Protein AF-A0A850X2C9-F1 (afdb_monomer_lite)

Foldseek 3Di:
DVVQLVVDPDVVSVLVVLLVLLLDAPLVCLVVSLVVLLDPSHDLLSSLVSLLSLLPNDPSSLVVSVVSCVVCVVVNCVSQVPDPSVVSSCCSSCVCVVVVVVVVVVVVVPPD

Radius of gyration: 15.29 Å; chains: 1; bounding box: 37×34×44 Å

Organism: Piaya cayana (NCBI:txid33601)

Sequence (112 aa):
PLKLHKQADMQEEKNRIERVLGAISQPELIQKVLTFALSEEVRPQDTVSVIGGVAGGSKQGRKAAWKFVRDNWEELYNRYQGGFLISRLIKLTVDGFANDKIAAEVKVRNVN

Secondary structure (DSSP, 8-state):
-HHHHHH--SHHHHHHHHHHHHT---HHHHHHHHHHHHSTTS-HHHHHHHHHHHHHH-HHHHHHHHHHHHHTHHHHHHHHTTSHHHHHHHHHHHHHHHHHHHHHHHHHHT--

InterPro domains:
  IPR024571 ERAP1-like C-terminal domain [PF11838] (5-107)
  IPR050344 Peptidase M1 family aminopeptidases [PTHR11533] (3-107)

Structure (mmCIF, N/CA/C/O backbone):
data_AF-A0A850X2C9-F1
#
_entry.id   AF-A0A850X2C9-F1
#
loop_
_atom_site.group_PDB
_atom_site.id
_atom_site.type_symbol
_atom_site.label_atom_id
_atom_site.label_alt_id
_atom_site.label_comp_id
_atom_site.label_asym_id
_atom_site.label_entity_id
_atom_site.label_seq_id
_atom_site.pdbx_PDB_ins_code
_atom_site.Cartn_x
_atom_site.Cartn_y
_atom_site.Cartn_z
_atom_site.occupancy
_atom_site.B_iso_or_equiv
_atom_site.auth_seq_id
_atom_site.auth_comp_id
_atom_site.auth_asym_id
_atom_site.auth_atom_id
_atom_site.pdbx_PDB_model_num
ATOM 1 N N . PRO A 1 1 ? -5.995 -12.474 8.608 1.00 84.00 1 PRO A N 1
ATOM 2 C CA . PRO A 1 1 ? -5.397 -11.154 8.940 1.00 84.00 1 PRO A CA 1
ATOM 3 C C . PRO A 1 1 ? -6.418 -10.004 9.024 1.00 84.00 1 PRO A C 1
ATOM 5 O O . PRO A 1 1 ? -6.439 -9.330 10.038 1.00 84.00 1 PRO A O 1
ATOM 8 N N . LEU A 1 2 ? -7.312 -9.817 8.040 1.00 90.31 2 LEU A N 1
ATOM 9 C CA . LEU A 1 2 ? -8.296 -8.711 8.072 1.00 90.31 2 LEU A CA 1
ATOM 10 C C . LEU A 1 2 ? -9.246 -8.747 9.284 1.00 90.31 2 LEU A C 1
ATOM 12 O O . LEU A 1 2 ? -9.457 -7.727 9.925 1.00 90.31 2 LEU A O 1
ATOM 16 N N . LYS A 1 3 ? -9.786 -9.927 9.631 1.00 92.50 3 LYS A N 1
ATOM 17 C CA . LYS A 1 3 ? -10.628 -10.087 10.833 1.00 92.50 3 LYS A CA 1
ATOM 18 C C . LYS A 1 3 ? -9.864 -9.755 12.121 1.00 92.50 3 LYS A C 1
ATOM 20 O O . LYS A 1 3 ? -10.412 -9.082 12.978 1.00 92.50 3 LYS A O 1
ATOM 25 N N . LEU A 1 4 ? -8.602 -10.187 12.207 1.00 93.19 4 LEU A N 1
ATOM 26 C CA . LEU A 1 4 ? -7.735 -9.927 13.360 1.00 93.19 4 LEU A CA 1
ATOM 27 C C . LEU A 1 4 ? -7.433 -8.433 13.508 1.00 93.19 4 LEU A C 1
ATOM 29 O O . LEU A 1 4 ? -7.452 -7.926 14.615 1.00 93.19 4 LEU A O 1
ATOM 33 N N . HIS A 1 5 ? -7.215 -7.713 12.401 1.00 96.44 5 HIS A N 1
ATOM 34 C CA . HIS A 1 5 ? -6.962 -6.269 12.449 1.00 96.44 5 HIS A CA 1
ATOM 35 C C . HIS A 1 5 ? -8.144 -5.502 13.052 1.00 96.44 5 HIS A C 1
ATOM 37 O O . HIS A 1 5 ? -7.952 -4.683 13.945 1.00 96.44 5 HIS A O 1
ATOM 43 N N . LYS A 1 6 ? -9.369 -5.839 12.629 1.00 91.75 6 LYS A N 1
ATOM 44 C CA . LYS A 1 6 ? -10.604 -5.226 13.144 1.00 91.75 6 LYS A CA 1
ATOM 45 C C . LYS A 1 6 ? -10.869 -5.531 14.622 1.00 91.75 6 LYS A C 1
ATOM 47 O O . LYS A 1 6 ? -11.576 -4.775 15.272 1.00 91.75 6 LYS A O 1
ATOM 52 N N . GLN A 1 7 ? -10.351 -6.651 15.123 1.00 94.38 7 GLN A N 1
ATOM 53 C CA . GLN A 1 7 ? -10.512 -7.093 16.512 1.00 94.38 7 GLN A CA 1
ATOM 54 C C . GLN A 1 7 ? -9.372 -6.630 17.425 1.00 94.38 7 GLN A C 1
ATOM 56 O O . GLN A 1 7 ? -9.496 -6.743 18.638 1.00 94.38 7 GLN A O 1
ATOM 61 N N . ALA A 1 8 ? -8.262 -6.156 16.859 1.00 94.31 8 ALA A N 1
ATOM 62 C CA . ALA A 1 8 ? -7.123 -5.697 17.632 1.00 94.31 8 ALA A CA 1
ATOM 63 C C . ALA A 1 8 ? -7.439 -4.347 18.286 1.00 94.31 8 ALA A C 1
ATOM 65 O O . ALA A 1 8 ? -7.727 -3.366 17.596 1.00 94.31 8 ALA A O 1
ATOM 66 N N . ASP A 1 9 ? -7.317 -4.283 19.609 1.00 91.69 9 ASP A N 1
ATOM 67 C CA . ASP A 1 9 ? -7.510 -3.041 20.364 1.00 91.69 9 ASP A CA 1
ATOM 68 C C . ASP A 1 9 ? -6.254 -2.160 20.320 1.00 91.69 9 ASP A C 1
ATOM 70 O O . ASP A 1 9 ? -6.324 -0.933 20.215 1.00 91.69 9 ASP A O 1
ATOM 74 N N . MET A 1 10 ? -5.073 -2.785 20.358 1.00 96.25 10 MET A N 1
ATOM 75 C CA . MET A 1 10 ? -3.797 -2.078 20.392 1.00 96.25 10 MET A CA 1
ATOM 76 C C . MET A 1 10 ? -3.319 -1.704 18.990 1.00 96.25 10 MET A C 1
ATOM 78 O O . MET A 1 10 ? -3.220 -2.543 18.093 1.00 96.25 10 MET A O 1
ATOM 82 N N . GLN A 1 11 ? -2.899 -0.448 18.817 1.00 94.62 11 GLN A N 1
ATOM 83 C CA . GLN A 1 11 ? -2.362 0.007 17.533 1.00 94.62 11 GLN A CA 1
ATOM 84 C C . GLN A 1 11 ? -1.103 -0.764 17.110 1.00 94.62 11 GLN A C 1
ATOM 86 O O . GLN A 1 11 ? -0.902 -1.005 15.925 1.00 94.62 11 GLN A O 1
ATOM 91 N N . GLU A 1 12 ? -0.254 -1.179 18.051 1.00 95.25 12 GLU A N 1
ATOM 92 C CA . GLU A 1 12 ? 0.940 -1.964 17.718 1.00 95.25 12 GLU A CA 1
ATOM 93 C C . GLU A 1 12 ? 0.580 -3.305 17.059 1.00 95.25 12 GLU A C 1
ATOM 95 O O . GLU A 1 12 ? 1.228 -3.733 16.099 1.00 95.25 12 GLU A O 1
ATOM 100 N N . GLU A 1 13 ? -0.492 -3.943 17.525 1.00 96.25 13 GLU A N 1
ATOM 101 C CA . GLU A 1 13 ? -0.993 -5.180 16.940 1.00 96.25 13 GLU A CA 1
ATOM 102 C C . GLU A 1 13 ? -1.570 -4.937 15.540 1.00 96.25 13 GLU A C 1
ATOM 104 O O . GLU A 1 13 ? -1.231 -5.671 14.607 1.00 96.25 13 GLU A O 1
ATOM 109 N N . LYS A 1 14 ? -2.329 -3.849 15.347 1.00 97.06 14 LYS A N 1
ATOM 110 C CA . LYS A 1 14 ? -2.782 -3.416 14.013 1.00 97.06 14 LYS A CA 1
ATOM 111 C C . LYS A 1 14 ? -1.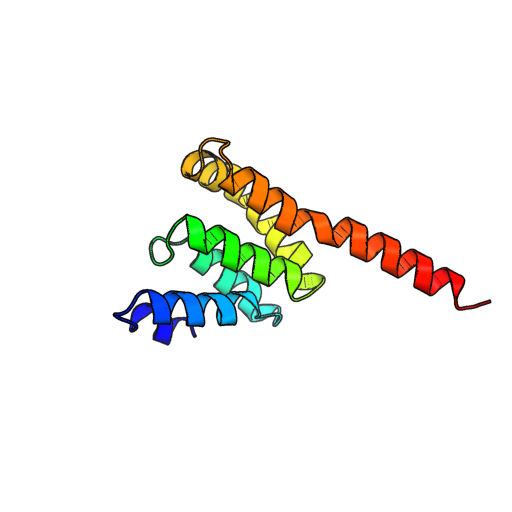609 -3.229 13.052 1.00 97.06 14 LYS A C 1
ATOM 113 O O . LYS A 1 14 ? -1.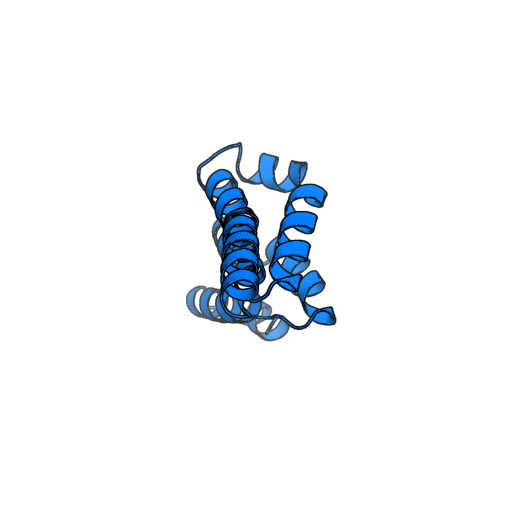614 -3.824 11.976 1.00 97.06 14 LYS A O 1
ATOM 118 N N . ASN A 1 15 ? -0.558 -2.529 13.481 1.00 96.50 15 ASN A N 1
ATOM 119 C CA . ASN A 1 15 ? 0.643 -2.290 12.676 1.00 96.50 15 ASN A CA 1
ATOM 120 C C . ASN A 1 15 ? 1.359 -3.600 12.297 1.00 96.50 15 ASN A C 1
ATOM 122 O O . ASN A 1 15 ? 1.861 -3.753 11.178 1.00 96.50 15 ASN A O 1
ATOM 126 N N . ARG A 1 16 ? 1.426 -4.572 13.219 1.00 96.69 16 ARG A N 1
ATOM 127 C CA . ARG A 1 16 ? 1.981 -5.909 12.939 1.00 96.69 16 ARG A CA 1
ATOM 128 C C . ARG A 1 16 ? 1.152 -6.642 11.886 1.00 96.69 16 ARG A C 1
ATOM 130 O O . ARG A 1 16 ? 1.719 -7.215 10.955 1.00 96.69 16 ARG A O 1
ATOM 137 N N . ILE A 1 17 ? -0.173 -6.595 12.001 1.00 97.31 17 ILE A N 1
ATOM 138 C CA . ILE A 1 17 ? -1.088 -7.244 11.057 1.00 97.31 17 ILE A CA 1
ATOM 139 C C . ILE A 1 17 ? -1.036 -6.568 9.681 1.00 97.31 17 ILE A C 1
ATOM 141 O O . ILE A 1 17 ? -1.008 -7.261 8.667 1.00 97.31 17 ILE A O 1
ATOM 145 N N . GLU A 1 18 ? -0.961 -5.242 9.624 1.00 97.69 18 GLU A N 1
ATOM 146 C CA . GLU A 1 18 ? -0.778 -4.460 8.393 1.00 97.69 18 GLU A CA 1
ATOM 147 C C . GLU A 1 18 ? 0.516 -4.821 7.664 1.00 97.69 18 GLU A C 1
ATOM 149 O O . GLU A 1 18 ? 0.515 -4.983 6.444 1.00 97.69 18 GLU A O 1
ATOM 154 N N . ARG A 1 19 ? 1.610 -5.045 8.401 1.00 95.62 19 ARG A N 1
ATOM 155 C CA . ARG A 1 19 ? 2.864 -5.557 7.828 1.00 95.62 19 ARG A CA 1
ATOM 156 C C .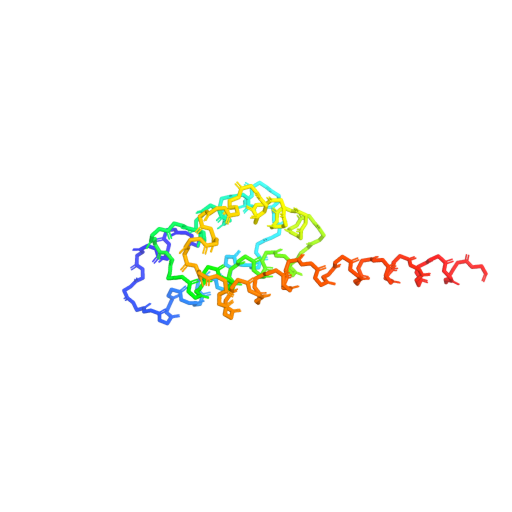 ARG A 1 19 ? 2.680 -6.922 7.167 1.00 95.62 19 ARG A C 1
ATOM 158 O O . ARG A 1 19 ? 3.177 -7.135 6.063 1.00 95.62 19 ARG A O 1
ATOM 165 N N . VAL A 1 20 ? 1.946 -7.829 7.815 1.00 96.19 20 VAL A N 1
ATOM 166 C CA . VAL A 1 20 ? 1.620 -9.151 7.252 1.00 96.19 20 VAL A CA 1
ATOM 167 C C . VAL A 1 20 ? 0.725 -9.016 6.021 1.00 96.19 20 VAL A C 1
ATOM 169 O O . VAL A 1 20 ? 0.963 -9.683 5.020 1.00 96.19 20 VAL A O 1
ATOM 172 N N . LEU A 1 21 ? -0.278 -8.135 6.069 1.00 96.50 21 LEU A N 1
ATOM 173 C CA . LEU A 1 21 ? -1.156 -7.839 4.936 1.00 96.50 21 LEU A CA 1
ATOM 174 C C . LEU A 1 21 ? -0.361 -7.315 3.736 1.00 96.50 21 LEU A C 1
ATOM 176 O O . LEU A 1 21 ? -0.556 -7.800 2.625 1.00 96.50 21 LEU A O 1
ATOM 180 N N . GLY A 1 22 ? 0.578 -6.394 3.963 1.00 95.00 22 GLY A N 1
ATOM 181 C CA . GLY A 1 22 ? 1.467 -5.872 2.928 1.00 95.00 22 GLY A CA 1
ATOM 182 C C . GLY A 1 22 ? 2.347 -6.945 2.276 1.00 95.00 22 GLY A C 1
ATOM 183 O O . GLY A 1 22 ? 2.696 -6.817 1.112 1.00 95.00 22 GLY A O 1
ATOM 184 N N . ALA A 1 23 ? 2.673 -8.033 2.975 1.00 95.31 23 ALA A N 1
ATOM 185 C CA . ALA A 1 23 ? 3.478 -9.122 2.420 1.00 95.31 23 ALA A CA 1
ATOM 186 C C . ALA A 1 23 ? 2.679 -10.120 1.550 1.00 95.31 23 ALA A C 1
ATOM 188 O O . ALA A 1 23 ? 3.267 -11.038 0.976 1.00 95.31 23 ALA A O 1
ATOM 189 N N . ILE A 1 24 ? 1.352 -9.976 1.440 1.00 94.00 24 ILE A N 1
ATOM 190 C CA . ILE A 1 24 ? 0.508 -10.890 0.659 1.00 94.00 24 ILE A CA 1
ATOM 191 C C . ILE A 1 24 ? 0.774 -10.721 -0.843 1.00 94.00 24 ILE A C 1
ATOM 193 O O . ILE A 1 24 ? 0.587 -9.649 -1.415 1.00 94.00 24 ILE A O 1
ATOM 197 N N . SER A 1 25 ? 1.144 -11.821 -1.500 1.00 90.44 25 SER A N 1
ATOM 198 C CA . SER A 1 25 ? 1.433 -11.891 -2.941 1.00 90.44 25 SER A CA 1
ATOM 199 C C . SER A 1 25 ? 0.434 -12.736 -3.743 1.00 90.44 25 SER A C 1
ATOM 201 O O . SER A 1 25 ? 0.550 -12.823 -4.964 1.00 90.44 25 SER A O 1
ATOM 203 N N . GLN A 1 26 ? -0.556 -13.337 -3.076 1.00 93.12 26 GLN A N 1
ATOM 204 C CA . GLN A 1 26 ? -1.615 -14.135 -3.704 1.00 93.12 26 GLN A CA 1
ATOM 205 C C . GLN A 1 26 ? -2.527 -13.234 -4.560 1.00 93.12 26 GLN A C 1
ATOM 207 O O . GLN A 1 26 ? -3.179 -12.347 -3.994 1.00 93.12 26 GLN A O 1
ATOM 212 N N . PRO A 1 27 ? -2.587 -13.416 -5.897 1.00 88.12 27 PRO A N 1
ATOM 213 C CA . PRO A 1 27 ? -3.304 -12.520 -6.810 1.00 88.12 27 PRO A CA 1
ATOM 214 C C . PRO A 1 27 ? -4.756 -12.226 -6.416 1.00 88.12 27 PRO A C 1
ATOM 216 O O . PRO A 1 27 ? -5.205 -11.083 -6.487 1.00 88.12 27 PRO A O 1
ATOM 219 N N . GLU A 1 28 ? -5.469 -13.240 -5.942 1.00 90.50 28 GLU A N 1
ATOM 220 C CA . GLU A 1 28 ? -6.866 -13.189 -5.516 1.00 90.50 28 GLU A CA 1
ATOM 221 C C . GLU A 1 28 ? -7.093 -12.399 -4.214 1.00 90.50 28 GLU A C 1
ATOM 223 O O . GLU A 1 28 ? -8.218 -11.982 -3.921 1.00 90.50 28 GLU A O 1
ATOM 228 N N . LEU A 1 29 ? -6.035 -12.172 -3.428 1.00 95.50 29 LEU A N 1
ATOM 229 C CA . LEU A 1 29 ? -6.085 -11.420 -2.173 1.00 95.50 29 LEU A CA 1
ATOM 230 C C . LEU A 1 29 ? -5.526 -10.003 -2.297 1.00 95.50 29 LEU A C 1
ATOM 232 O O . LEU A 1 29 ? -5.938 -9.138 -1.526 1.00 95.50 29 LEU A O 1
ATOM 236 N N . ILE A 1 30 ? -4.640 -9.742 -3.263 1.00 96.31 30 ILE A N 1
ATOM 237 C CA . ILE A 1 30 ? -3.986 -8.436 -3.442 1.00 96.31 30 ILE A CA 1
ATOM 238 C C . ILE A 1 30 ? -5.010 -7.301 -3.501 1.00 96.31 30 ILE A C 1
ATOM 240 O O . ILE A 1 30 ? -4.888 -6.322 -2.767 1.00 96.31 30 ILE A O 1
ATOM 244 N N . GLN A 1 31 ? -6.058 -7.444 -4.316 1.00 96.62 31 GLN A N 1
ATOM 245 C CA . GLN A 1 31 ? -7.060 -6.387 -4.447 1.00 96.62 31 GLN A CA 1
ATOM 246 C C . GLN A 1 31 ? -7.812 -6.137 -3.132 1.00 96.62 31 GLN A C 1
ATOM 248 O O . GLN A 1 31 ? -8.075 -4.990 -2.783 1.00 96.62 31 GLN A O 1
ATOM 253 N N . LYS A 1 32 ? -8.102 -7.196 -2.363 1.00 97.38 32 LYS A N 1
ATOM 254 C CA . LYS A 1 32 ? -8.752 -7.077 -1.048 1.00 97.38 32 LYS A CA 1
ATOM 255 C C . LYS A 1 32 ? -7.861 -6.333 -0.055 1.00 97.38 32 LYS A C 1
ATOM 257 O O . LYS A 1 32 ? -8.365 -5.515 0.707 1.00 97.38 32 LYS A O 1
ATOM 262 N N . VAL A 1 33 ? -6.553 -6.594 -0.078 1.00 98.00 33 VAL A N 1
ATOM 263 C CA . VAL A 1 33 ? -5.571 -5.896 0.765 1.00 98.00 33 VAL A CA 1
ATOM 264 C C . VAL A 1 33 ? -5.472 -4.419 0.390 1.00 98.00 33 VAL A C 1
ATOM 266 O O . VAL A 1 33 ? -5.506 -3.577 1.280 1.00 98.00 33 VAL A O 1
ATOM 269 N N . LEU A 1 34 ? -5.389 -4.092 -0.902 1.00 98.19 34 LEU A N 1
ATOM 270 C CA . LEU A 1 34 ? -5.286 -2.705 -1.372 1.00 98.19 34 LEU A CA 1
ATOM 271 C C . LEU A 1 34 ? -6.540 -1.891 -1.026 1.00 98.19 34 LEU A C 1
ATOM 273 O O . LEU A 1 34 ? -6.430 -0.795 -0.481 1.00 98.19 34 LEU A O 1
ATOM 277 N N . THR A 1 35 ? -7.730 -2.451 -1.259 1.00 97.81 35 THR A N 1
ATOM 278 C CA . THR A 1 35 ? -8.996 -1.813 -0.870 1.00 97.81 35 THR A CA 1
ATOM 279 C C . THR A 1 35 ? -9.089 -1.623 0.644 1.00 97.81 35 THR A C 1
ATOM 281 O O . THR A 1 35 ? -9.497 -0.561 1.103 1.00 97.81 35 THR A O 1
ATOM 284 N N . PHE A 1 36 ? -8.667 -2.618 1.428 1.00 98.00 36 PHE A N 1
ATOM 285 C CA . PHE A 1 36 ? -8.606 -2.485 2.880 1.00 98.00 36 PHE A CA 1
ATOM 286 C C . PHE A 1 36 ? -7.633 -1.382 3.321 1.00 98.00 36 PHE A C 1
ATOM 288 O O . PHE A 1 36 ? -7.982 -0.573 4.175 1.00 98.00 36 PHE A O 1
ATOM 295 N N . ALA A 1 37 ? -6.452 -1.299 2.702 1.00 97.88 37 ALA A N 1
ATOM 296 C CA . ALA A 1 37 ? -5.426 -0.313 3.037 1.00 97.88 37 ALA A CA 1
ATOM 297 C C . ALA A 1 37 ? -5.901 1.139 2.883 1.00 97.88 37 ALA A C 1
ATOM 299 O O . ALA A 1 37 ? -5.412 2.006 3.601 1.00 97.88 37 ALA A O 1
ATOM 300 N N . LEU A 1 38 ? -6.821 1.411 1.952 1.00 97.75 38 LEU A N 1
ATOM 301 C CA . LEU A 1 38 ? -7.366 2.753 1.717 1.00 97.75 38 LEU A CA 1
ATOM 302 C C . LEU A 1 38 ? -8.602 3.069 2.579 1.00 97.75 38 LEU A C 1
ATOM 304 O O . LEU A 1 38 ? -8.993 4.233 2.666 1.00 97.75 38 LEU A O 1
ATOM 308 N N . SER A 1 39 ? -9.207 2.062 3.213 1.00 96.94 39 SER A N 1
ATOM 309 C CA . SER A 1 39 ? -10.407 2.230 4.041 1.00 96.94 39 SER A CA 1
ATOM 310 C C . SER A 1 39 ? -10.138 2.997 5.340 1.00 96.94 39 SER A C 1
ATOM 312 O O . SER A 1 39 ? -8.992 3.149 5.759 1.00 96.94 39 SER A O 1
ATOM 314 N N . GLU A 1 40 ? -11.206 3.428 6.010 1.00 95.31 40 GLU A N 1
ATOM 315 C CA . GLU A 1 40 ? -11.148 4.132 7.303 1.00 95.31 40 GLU A CA 1
ATOM 316 C C . GLU A 1 40 ? -10.598 3.271 8.454 1.00 95.31 40 GLU A C 1
ATOM 318 O O . GLU A 1 40 ? -10.215 3.793 9.498 1.00 95.31 40 GLU A O 1
ATOM 323 N N . GLU A 1 41 ? -10.516 1.952 8.263 1.00 95.12 41 GLU A N 1
ATOM 324 C CA . GLU A 1 41 ? -9.943 1.015 9.237 1.00 95.12 41 GLU A CA 1
ATOM 325 C C . GLU A 1 41 ? -8.428 1.212 9.403 1.00 95.12 41 GLU A C 1
ATOM 327 O O . GLU A 1 41 ? -7.860 0.850 10.434 1.00 95.12 41 GLU A O 1
ATOM 332 N N . VAL A 1 42 ? -7.761 1.764 8.383 1.00 96.69 42 VAL A N 1
ATOM 333 C CA . VAL A 1 42 ? -6.304 1.909 8.317 1.00 96.69 42 VAL A CA 1
ATOM 334 C C . VAL A 1 42 ? -5.937 3.386 8.390 1.00 96.69 42 VAL A C 1
ATOM 336 O O . VAL A 1 42 ? -6.478 4.220 7.664 1.00 96.69 42 VAL A O 1
ATOM 339 N N . ARG A 1 43 ? -4.983 3.732 9.262 1.00 96.50 43 ARG A N 1
ATOM 340 C CA . ARG A 1 43 ? -4.553 5.128 9.405 1.00 96.50 43 ARG A CA 1
ATOM 341 C C . ARG A 1 43 ? -3.859 5.602 8.121 1.00 96.50 43 ARG A C 1
ATOM 343 O O . ARG A 1 43 ? -3.127 4.823 7.507 1.00 96.50 43 ARG A O 1
ATOM 350 N N . PRO A 1 44 ? -3.974 6.888 7.745 1.00 95.00 44 PRO A N 1
ATOM 351 C CA . PRO A 1 44 ? -3.406 7.394 6.494 1.00 95.00 44 PRO A CA 1
ATOM 352 C C . PRO A 1 44 ? -1.911 7.104 6.287 1.00 95.00 44 PRO A C 1
ATOM 354 O O . PRO A 1 44 ? -1.486 6.842 5.162 1.00 95.00 44 PRO A O 1
ATOM 357 N N . GLN A 1 45 ? -1.096 7.134 7.342 1.00 94.75 45 GLN A N 1
ATOM 358 C CA . GLN A 1 45 ? 0.331 6.802 7.268 1.00 94.75 45 GLN A CA 1
ATOM 359 C C . GLN A 1 45 ? 0.598 5.303 7.057 1.00 94.75 45 GLN A C 1
ATOM 361 O O . GLN A 1 45 ? 1.592 4.932 6.423 1.00 94.75 45 GLN A O 1
ATOM 366 N N . ASP A 1 46 ? -0.296 4.450 7.551 1.00 97.06 46 ASP A N 1
ATOM 367 C CA . ASP A 1 46 ? -0.178 2.997 7.476 1.00 97.06 46 ASP A CA 1
ATOM 368 C C . ASP A 1 46 ? -0.638 2.488 6.105 1.00 97.06 46 ASP A C 1
ATOM 370 O O . ASP A 1 46 ? -0.011 1.584 5.548 1.00 97.06 46 ASP A O 1
ATOM 374 N N . THR A 1 47 ? -1.605 3.167 5.469 1.00 97.38 47 THR A N 1
ATOM 375 C CA . THR A 1 47 ? -1.983 2.963 4.058 1.00 97.38 47 THR A CA 1
ATOM 376 C C . THR A 1 47 ? -0.755 2.940 3.142 1.00 97.38 47 THR A C 1
ATOM 378 O O . THR A 1 47 ? -0.596 2.024 2.332 1.00 97.38 47 THR A O 1
ATOM 381 N N . VAL A 1 48 ? 0.158 3.910 3.298 1.00 97.50 48 VAL A N 1
ATOM 382 C CA . VAL A 1 48 ? 1.392 3.996 2.494 1.00 97.50 48 VAL A CA 1
ATOM 383 C C . VAL A 1 48 ? 2.275 2.767 2.702 1.00 97.50 48 VAL A C 1
ATOM 385 O O . VAL A 1 48 ? 2.833 2.230 1.743 1.00 97.50 48 VAL A O 1
ATOM 388 N N . SER A 1 49 ? 2.389 2.303 3.947 1.00 96.94 49 SER A N 1
ATOM 389 C CA . SER A 1 49 ? 3.210 1.144 4.299 1.00 96.94 49 SER A CA 1
ATOM 390 C C . SER A 1 49 ? 2.624 -0.159 3.752 1.00 96.94 49 SER A C 1
ATOM 392 O O . SER A 1 49 ? 3.373 -0.973 3.212 1.00 96.94 49 SER A O 1
ATOM 394 N N . VAL A 1 50 ? 1.302 -0.346 3.823 1.00 98.12 50 VAL A N 1
ATOM 395 C CA . VAL A 1 50 ? 0.628 -1.547 3.302 1.00 98.12 50 VAL A CA 1
ATOM 396 C C . VAL A 1 50 ? 0.722 -1.609 1.777 1.00 98.12 50 VAL A C 1
ATOM 398 O O . VAL A 1 50 ? 1.155 -2.629 1.240 1.00 98.12 50 VAL A O 1
ATOM 401 N N . ILE A 1 51 ? 0.390 -0.521 1.069 1.00 98.00 51 ILE A N 1
ATOM 402 C CA . ILE A 1 51 ? 0.474 -0.480 -0.402 1.00 98.00 51 ILE A CA 1
ATOM 403 C C . ILE A 1 51 ? 1.927 -0.663 -0.864 1.00 98.00 51 ILE A C 1
ATOM 405 O O . ILE A 1 51 ? 2.189 -1.415 -1.805 1.00 98.00 51 ILE A O 1
ATOM 409 N N . GLY A 1 52 ? 2.883 -0.027 -0.178 1.00 97.00 52 GLY A N 1
ATOM 410 C CA . GLY A 1 52 ? 4.309 -0.206 -0.444 1.00 97.00 52 GLY A CA 1
ATOM 411 C C . GLY A 1 52 ? 4.784 -1.644 -0.221 1.00 97.00 52 GLY A C 1
ATOM 412 O O . GLY A 1 52 ? 5.554 -2.165 -1.026 1.00 97.00 52 GLY A O 1
ATOM 413 N N . GLY A 1 53 ? 4.281 -2.312 0.821 1.00 96.50 53 GLY A N 1
ATOM 414 C CA . GLY A 1 53 ? 4.520 -3.735 1.062 1.00 96.50 53 GLY A CA 1
ATOM 415 C C . GLY A 1 53 ? 4.044 -4.598 -0.106 1.00 96.50 53 GLY A C 1
ATOM 416 O O . GLY A 1 53 ? 4.833 -5.370 -0.652 1.00 96.50 53 GLY A O 1
ATOM 417 N N . VAL A 1 54 ? 2.798 -4.395 -0.555 1.00 97.56 54 VAL A N 1
ATOM 418 C CA . VAL A 1 54 ? 2.222 -5.146 -1.687 1.00 97.56 54 VAL A CA 1
ATOM 419 C C . VAL A 1 54 ? 3.053 -4.929 -2.951 1.00 97.56 54 VAL A C 1
ATOM 421 O O . VAL A 1 54 ? 3.339 -5.877 -3.686 1.00 97.56 54 VAL A O 1
ATOM 424 N N . ALA A 1 55 ? 3.493 -3.690 -3.188 1.00 96.69 55 ALA A N 1
ATOM 425 C CA . ALA A 1 55 ? 4.356 -3.372 -4.316 1.00 96.69 55 ALA A CA 1
ATOM 426 C C . ALA A 1 55 ? 5.722 -4.071 -4.225 1.00 96.69 55 ALA A C 1
ATOM 428 O O . ALA A 1 55 ? 6.256 -4.519 -5.239 1.00 96.69 55 ALA A O 1
ATOM 429 N N . GLY A 1 56 ? 6.297 -4.178 -3.027 1.00 93.94 56 GLY A N 1
ATOM 430 C CA . GLY A 1 56 ? 7.571 -4.853 -2.782 1.00 93.94 56 GLY A CA 1
ATOM 431 C C . GLY A 1 56 ? 7.502 -6.381 -2.855 1.00 93.94 56 GLY A C 1
ATOM 432 O O . GLY A 1 56 ? 8.493 -7.004 -3.225 1.00 93.94 56 GLY A O 1
ATOM 433 N N . GLY A 1 57 ? 6.351 -6.981 -2.541 1.00 91.62 57 GLY A N 1
ATOM 434 C CA . GLY A 1 57 ? 6.225 -8.428 -2.341 1.00 91.62 57 GLY A CA 1
ATOM 435 C C . GLY A 1 57 ? 6.268 -9.284 -3.611 1.00 91.62 57 GLY A C 1
ATOM 436 O O . GLY A 1 57 ? 6.651 -10.450 -3.547 1.00 91.62 57 GLY A O 1
ATOM 437 N N . SER A 1 58 ? 5.871 -8.755 -4.774 1.00 91.69 58 SER A 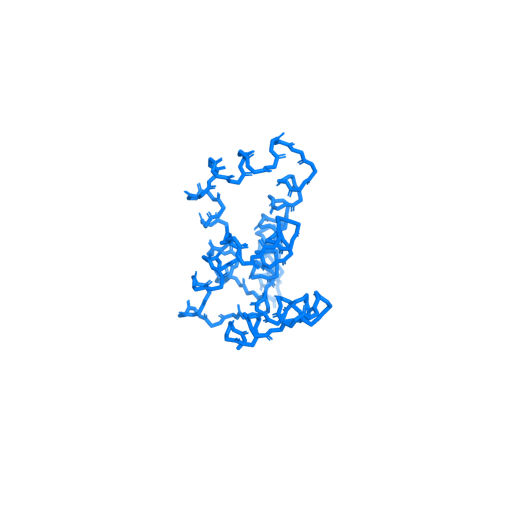N 1
ATOM 438 C CA . SER A 1 58 ? 5.931 -9.491 -6.051 1.00 91.69 58 SER A CA 1
ATOM 439 C C . SER A 1 58 ? 5.784 -8.576 -7.270 1.00 91.69 58 SER A C 1
ATOM 441 O O . SER A 1 58 ? 5.296 -7.452 -7.166 1.00 91.69 58 SER A O 1
ATOM 443 N N . LYS A 1 59 ? 6.132 -9.072 -8.467 1.00 90.88 59 LYS A N 1
ATOM 444 C CA . LYS A 1 59 ? 5.912 -8.353 -9.739 1.00 90.88 59 LYS A CA 1
ATOM 445 C C . LYS A 1 59 ? 4.427 -8.071 -9.995 1.00 90.88 59 LYS A C 1
ATOM 447 O O . LYS A 1 59 ? 4.061 -7.013 -10.505 1.00 90.88 59 LYS A O 1
ATOM 452 N N . GLN A 1 60 ? 3.568 -9.022 -9.644 1.00 92.75 60 GLN A N 1
ATOM 453 C CA . GLN A 1 60 ? 2.116 -8.915 -9.743 1.00 92.75 60 GLN A CA 1
ATOM 454 C C . GLN A 1 60 ? 1.589 -7.874 -8.749 1.00 92.75 60 GLN A C 1
ATOM 456 O O . GLN A 1 60 ? 0.853 -6.977 -9.153 1.00 92.75 60 GLN A O 1
ATOM 461 N N . GLY A 1 61 ? 2.039 -7.935 -7.492 1.00 95.62 61 GLY A N 1
ATOM 462 C CA . GLY A 1 61 ? 1.733 -6.949 -6.454 1.00 95.62 61 GLY A CA 1
ATOM 463 C C . GLY A 1 61 ? 2.154 -5.539 -6.844 1.00 95.62 61 GLY A C 1
ATOM 464 O O . GLY A 1 61 ? 1.353 -4.618 -6.735 1.00 95.62 61 GLY A O 1
ATOM 465 N N . ARG A 1 62 ? 3.342 -5.372 -7.432 1.00 95.12 62 ARG A N 1
ATOM 466 C CA . ARG A 1 62 ? 3.810 -4.090 -7.979 1.00 95.12 62 ARG A CA 1
ATOM 467 C C . ARG A 1 62 ? 2.873 -3.519 -9.034 1.00 95.12 62 ARG A C 1
ATOM 469 O O . ARG A 1 62 ? 2.456 -2.368 -8.931 1.00 95.12 62 ARG A O 1
ATOM 476 N N . LYS A 1 63 ? 2.513 -4.324 -10.037 1.00 94.94 63 LYS A N 1
ATOM 477 C CA . LYS A 1 63 ? 1.578 -3.906 -11.093 1.00 94.94 63 LYS A CA 1
ATOM 478 C C . LYS A 1 63 ? 0.210 -3.536 -10.523 1.00 94.94 63 LYS A C 1
ATOM 480 O O . LYS A 1 63 ? -0.347 -2.517 -10.924 1.00 94.94 63 LYS A O 1
ATOM 485 N N . ALA A 1 64 ? -0.307 -4.338 -9.595 1.00 96.94 64 ALA A N 1
ATOM 486 C CA . ALA A 1 64 ? -1.595 -4.100 -8.955 1.00 96.94 64 ALA A CA 1
ATOM 487 C C . ALA A 1 64 ? -1.581 -2.834 -8.087 1.00 96.94 64 ALA A C 1
ATOM 489 O O . ALA A 1 64 ? -2.457 -1.993 -8.243 1.00 96.94 64 ALA A O 1
ATOM 490 N N . ALA A 1 65 ? -0.560 -2.650 -7.247 1.00 97.81 65 ALA A N 1
ATOM 491 C CA . ALA A 1 65 ? -0.396 -1.468 -6.406 1.00 97.81 65 ALA A CA 1
ATOM 492 C C . ALA A 1 65 ? -0.265 -0.189 -7.245 1.00 97.81 65 ALA A C 1
ATOM 494 O O . ALA A 1 65 ? -0.941 0.797 -6.966 1.00 97.81 65 ALA A O 1
ATOM 495 N N . TRP A 1 66 ? 0.531 -0.211 -8.319 1.00 97.50 66 TRP A N 1
ATOM 496 C CA . TRP A 1 66 ? 0.641 0.936 -9.224 1.00 97.50 66 TRP A CA 1
ATOM 497 C C . TRP A 1 66 ? -0.673 1.243 -9.948 1.00 97.50 66 TRP A C 1
ATOM 499 O O . TRP A 1 66 ? -1.059 2.404 -10.081 1.00 97.50 66 TRP A O 1
ATOM 509 N N . LYS A 1 67 ? -1.395 0.213 -10.409 1.00 97.31 67 LYS A N 1
ATOM 510 C CA . LYS A 1 67 ? -2.730 0.407 -10.982 1.00 97.31 67 LYS A CA 1
ATOM 511 C C . LYS A 1 67 ? -3.676 1.028 -9.949 1.00 97.31 67 LYS A C 1
ATOM 513 O O . LYS A 1 67 ? -4.300 2.032 -10.254 1.00 97.31 67 LYS A O 1
ATOM 518 N N . PHE A 1 68 ? -3.704 0.493 -8.733 1.00 98.06 68 PHE A N 1
ATOM 519 C CA . PHE A 1 68 ? -4.557 0.965 -7.647 1.00 98.06 68 PHE A CA 1
ATOM 520 C C . PHE A 1 68 ? -4.280 2.424 -7.266 1.00 98.06 68 PHE A C 1
ATOM 522 O O . PHE A 1 68 ? -5.226 3.189 -7.106 1.00 98.06 68 PHE A O 1
ATOM 529 N N . VAL A 1 69 ? -3.008 2.833 -7.182 1.00 97.94 69 VAL A N 1
ATOM 530 C CA . VAL A 1 69 ? -2.635 4.237 -6.931 1.00 97.94 69 VAL A CA 1
ATOM 531 C C . VAL A 1 69 ? -3.152 5.159 -8.034 1.00 97.94 69 VAL A C 1
ATOM 533 O O . VAL A 1 69 ? -3.673 6.225 -7.729 1.00 97.94 69 VAL A O 1
ATOM 536 N N . ARG A 1 70 ? -3.049 4.752 -9.307 1.00 97.94 70 ARG A N 1
ATOM 537 C CA . ARG A 1 70 ? -3.583 5.541 -10.429 1.00 97.94 70 ARG A CA 1
ATOM 538 C C . ARG A 1 70 ? -5.107 5.609 -10.419 1.00 97.94 70 ARG A C 1
ATOM 540 O O . ARG A 1 70 ? -5.657 6.684 -10.618 1.00 97.94 70 ARG A O 1
ATOM 547 N N . ASP A 1 71 ? -5.771 4.482 -10.176 1.00 98.38 71 ASP A N 1
ATOM 548 C CA . ASP A 1 71 ? -7.234 4.405 -10.155 1.00 98.38 71 ASP A CA 1
ATOM 549 C C . ASP A 1 71 ? -7.841 5.233 -9.003 1.00 98.38 71 ASP A C 1
ATOM 551 O O . ASP A 1 71 ? -8.948 5.737 -9.137 1.00 98.38 71 ASP A O 1
ATOM 555 N N . ASN A 1 72 ? -7.121 5.386 -7.884 1.00 98.00 72 ASN A N 1
ATOM 556 C CA . ASN A 1 72 ? -7.566 6.120 -6.690 1.00 98.00 72 ASN A CA 1
ATOM 557 C C . ASN A 1 72 ? -6.778 7.425 -6.482 1.00 98.00 72 ASN A C 1
ATOM 559 O O . ASN A 1 72 ? -6.628 7.892 -5.351 1.00 98.00 72 ASN A O 1
ATOM 563 N N . TRP A 1 73 ? -6.222 7.991 -7.557 1.00 97.25 73 TRP A N 1
ATOM 564 C CA . TRP A 1 73 ? -5.306 9.126 -7.466 1.00 97.25 73 TRP A CA 1
ATOM 565 C C . TRP A 1 73 ? -5.930 10.340 -6.775 1.00 97.25 73 TRP A C 1
ATOM 567 O O . TRP A 1 73 ? -5.285 10.937 -5.922 1.00 97.25 73 TRP A O 1
ATOM 577 N N . GLU A 1 74 ? -7.175 10.681 -7.107 1.00 97.19 74 GLU A N 1
ATOM 578 C CA . GLU A 1 74 ? -7.876 11.828 -6.521 1.00 97.19 74 GLU A CA 1
ATOM 579 C C . GLU A 1 74 ? -8.022 11.692 -5.000 1.00 97.19 74 GLU A C 1
ATOM 581 O O . GLU A 1 74 ? -7.637 12.596 -4.264 1.00 97.19 74 GLU A O 1
ATOM 586 N N . GLU A 1 75 ? -8.473 10.532 -4.517 1.00 96.69 75 GLU A N 1
ATOM 587 C CA . GLU A 1 75 ? -8.590 10.238 -3.084 1.00 96.69 75 GLU A CA 1
ATOM 588 C C . GLU A 1 75 ? -7.229 10.314 -2.379 1.00 96.69 75 GLU A C 1
ATOM 590 O O . GLU A 1 75 ? -7.086 10.962 -1.344 1.00 96.69 75 GLU A O 1
ATOM 595 N N . LEU A 1 76 ? -6.195 9.694 -2.952 1.00 97.44 76 LEU A N 1
ATOM 596 C CA . LEU A 1 76 ? -4.845 9.708 -2.383 1.00 97.44 76 LEU A CA 1
ATOM 597 C C . LEU A 1 76 ? -4.245 11.122 -2.377 1.00 97.44 76 LEU A C 1
ATOM 599 O O . LEU A 1 76 ? -3.602 11.520 -1.404 1.00 97.44 76 LEU A O 1
ATOM 603 N N . TYR A 1 77 ? -4.458 11.893 -3.442 1.00 95.88 77 TYR A N 1
ATOM 604 C CA . TYR A 1 77 ? -4.007 13.276 -3.538 1.00 95.88 77 TYR A CA 1
ATOM 605 C C . TYR A 1 77 ? -4.730 14.164 -2.529 1.00 95.88 77 TYR A C 1
ATOM 607 O O . TYR A 1 77 ? -4.069 14.903 -1.806 1.00 95.88 77 TYR A O 1
ATOM 615 N N . ASN A 1 78 ? -6.050 14.031 -2.397 1.00 96.06 78 ASN A N 1
ATOM 616 C CA . ASN A 1 78 ? -6.836 14.772 -1.415 1.00 96.06 78 ASN A CA 1
ATOM 617 C C . ASN A 1 78 ? -6.474 14.382 0.026 1.00 96.06 78 ASN A C 1
ATOM 619 O O . ASN A 1 78 ? -6.383 15.241 0.901 1.00 96.06 78 ASN A O 1
ATOM 623 N N . ARG A 1 79 ? -6.190 13.106 0.287 1.00 95.44 79 ARG A N 1
ATOM 624 C CA . ARG A 1 79 ? -5.784 12.627 1.615 1.00 95.44 79 ARG A CA 1
ATOM 625 C C . ARG A 1 79 ? -4.425 13.168 2.058 1.00 95.44 79 ARG A C 1
ATOM 627 O O . ARG A 1 79 ? -4.227 13.430 3.241 1.00 95.44 79 ARG A O 1
ATOM 634 N N . TYR A 1 80 ? -3.476 13.309 1.133 1.00 96.56 80 TYR A N 1
ATOM 635 C CA . TYR A 1 80 ? -2.090 13.678 1.456 1.00 96.56 80 TYR A CA 1
ATOM 636 C C . TYR A 1 80 ? -1.683 15.088 1.015 1.00 96.56 80 TYR A C 1
ATOM 638 O O . TYR A 1 80 ? -0.585 15.522 1.363 1.00 96.56 80 TYR A O 1
ATOM 646 N N . GLN A 1 81 ? -2.527 15.788 0.254 1.00 94.25 81 GLN A N 1
ATOM 647 C CA . GLN A 1 81 ? -2.363 17.178 -0.191 1.00 94.25 81 GLN A CA 1
ATOM 648 C C . GLN A 1 81 ? -0.990 17.463 -0.829 1.00 94.25 81 GLN A C 1
ATOM 650 O O . GLN A 1 81 ? -0.338 18.458 -0.527 1.00 94.25 81 GLN A O 1
ATOM 655 N N . GLY A 1 82 ? -0.493 16.546 -1.668 1.00 87.31 82 GLY A N 1
ATOM 656 C CA . GLY A 1 82 ? 0.826 16.694 -2.304 1.00 87.31 82 GLY A CA 1
ATOM 657 C C . GLY A 1 82 ? 2.033 16.549 -1.358 1.00 87.31 82 GLY A C 1
ATOM 658 O O . GLY A 1 82 ? 3.168 16.746 -1.783 1.00 87.31 82 GLY A O 1
ATOM 659 N N . GLY A 1 83 ? 1.818 16.197 -0.087 1.00 94.00 83 GLY A N 1
ATOM 660 C CA . GLY A 1 83 ? 2.857 16.140 0.937 1.00 94.00 83 GLY A CA 1
ATOM 661 C C . GLY A 1 83 ? 3.828 14.955 0.831 1.00 94.00 83 GLY A C 1
ATOM 662 O O . GLY A 1 83 ? 3.883 14.190 -0.136 1.00 94.00 83 GLY A O 1
ATOM 663 N N . PHE A 1 84 ? 4.605 14.758 1.897 1.00 95.62 84 PHE A N 1
ATOM 664 C CA . PHE A 1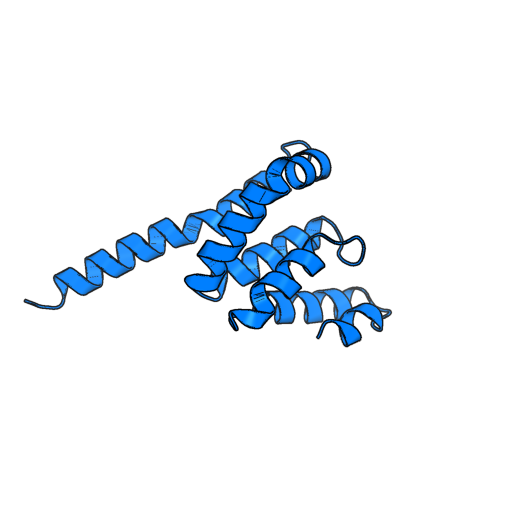 84 ? 5.636 13.716 1.953 1.00 95.62 84 PHE A CA 1
ATOM 665 C C . PHE A 1 84 ? 5.090 12.299 1.698 1.00 95.62 84 PHE A C 1
ATOM 667 O O . PHE A 1 84 ? 5.727 11.497 1.014 1.00 95.62 84 PHE A O 1
ATOM 674 N N . LEU A 1 85 ? 3.903 11.982 2.225 1.00 96.44 85 LEU A N 1
ATOM 675 C CA . LEU A 1 85 ? 3.340 10.632 2.155 1.00 96.44 85 LEU A CA 1
ATOM 676 C C . LEU A 1 85 ? 2.961 10.207 0.732 1.00 96.44 85 LEU A C 1
ATOM 678 O O . LEU A 1 85 ? 3.246 9.067 0.365 1.00 96.44 85 LEU A O 1
ATOM 682 N N . ILE A 1 86 ? 2.408 11.101 -0.094 1.00 96.56 86 ILE A N 1
ATOM 683 C CA . ILE A 1 86 ? 2.101 10.762 -1.491 1.00 96.56 86 ILE A CA 1
ATOM 684 C C . ILE A 1 86 ? 3.373 10.613 -2.324 1.00 96.56 86 ILE A C 1
ATOM 686 O O . ILE A 1 86 ? 3.492 9.662 -3.093 1.00 96.56 86 ILE A O 1
ATOM 690 N N . SER A 1 87 ? 4.373 11.467 -2.093 1.00 96.31 87 SER A N 1
ATOM 691 C CA . SER A 1 87 ? 5.691 11.332 -2.726 1.00 96.31 87 SER A CA 1
ATOM 692 C C . SER A 1 87 ? 6.340 9.987 -2.383 1.00 96.31 87 SER A C 1
ATOM 694 O O . SER A 1 87 ? 6.849 9.280 -3.257 1.00 96.31 87 SER A O 1
ATOM 696 N N . ARG A 1 88 ? 6.265 9.582 -1.108 1.00 96.44 88 ARG A N 1
ATOM 697 C CA . ARG A 1 88 ? 6.744 8.276 -0.640 1.00 96.44 88 ARG A CA 1
ATOM 698 C C . ARG A 1 88 ? 5.963 7.120 -1.267 1.00 96.44 88 ARG A C 1
ATOM 700 O O . ARG A 1 88 ? 6.579 6.138 -1.672 1.00 96.44 88 ARG A O 1
ATOM 707 N N . LEU A 1 89 ? 4.638 7.223 -1.359 1.00 96.62 89 LEU A N 1
ATOM 708 C CA . LEU A 1 89 ? 3.784 6.199 -1.965 1.00 96.62 89 LEU A CA 1
ATOM 709 C C . LEU A 1 89 ? 4.112 5.985 -3.449 1.00 96.62 89 LEU A C 1
ATOM 711 O O . LEU A 1 89 ? 4.267 4.841 -3.885 1.00 96.62 89 LEU A O 1
ATOM 715 N N . ILE A 1 90 ? 4.274 7.072 -4.210 1.00 95.81 90 ILE A N 1
ATOM 716 C CA . ILE A 1 90 ? 4.690 7.010 -5.617 1.00 95.81 90 ILE A CA 1
ATOM 717 C C . ILE A 1 90 ? 6.027 6.284 -5.711 1.00 95.81 90 ILE A C 1
ATOM 719 O O . ILE A 1 90 ? 6.107 5.264 -6.388 1.00 95.81 90 ILE A O 1
ATOM 723 N N . LYS A 1 91 ? 7.040 6.729 -4.956 1.00 95.44 91 LYS A N 1
ATOM 724 C CA . LYS A 1 91 ? 8.368 6.103 -4.938 1.00 95.44 91 LYS A CA 1
ATOM 725 C C . LYS A 1 91 ? 8.298 4.590 -4.691 1.00 95.44 91 LYS A C 1
ATOM 727 O O . LYS A 1 91 ? 8.808 3.808 -5.486 1.00 95.44 91 LYS A O 1
ATOM 732 N N . LEU A 1 92 ? 7.601 4.161 -3.638 1.00 94.69 92 LEU A N 1
ATOM 733 C CA . LEU A 1 92 ? 7.493 2.742 -3.274 1.00 94.69 92 LEU A CA 1
ATOM 734 C C . LEU A 1 92 ? 6.816 1.885 -4.354 1.00 94.69 92 LEU A C 1
ATOM 736 O O . LEU A 1 92 ? 7.150 0.709 -4.511 1.00 94.69 92 LEU A O 1
ATOM 740 N N . THR A 1 93 ? 5.867 2.453 -5.099 1.00 94.50 93 THR A N 1
ATOM 741 C CA . THR A 1 93 ? 5.134 1.717 -6.138 1.00 94.50 93 THR A CA 1
ATOM 742 C C . THR A 1 93 ? 5.856 1.704 -7.484 1.00 94.50 93 THR A C 1
ATOM 744 O O . THR A 1 93 ? 5.728 0.719 -8.217 1.00 94.50 93 THR A O 1
ATOM 747 N N . VAL A 1 94 ? 6.663 2.729 -7.791 1.00 92.25 94 VAL A N 1
ATOM 748 C CA . VAL A 1 94 ? 7.394 2.830 -9.066 1.00 92.25 94 VAL A CA 1
ATOM 749 C C . VAL A 1 94 ? 8.807 2.242 -9.029 1.00 92.25 94 VAL A C 1
ATOM 751 O O . VAL A 1 94 ? 9.226 1.655 -10.028 1.00 92.25 94 VAL A O 1
ATOM 754 N N . ASP A 1 95 ? 9.522 2.332 -7.898 1.00 88.50 95 ASP A N 1
ATOM 755 C CA . ASP A 1 95 ? 10.955 1.992 -7.795 1.00 88.50 95 ASP A CA 1
ATOM 756 C C . ASP A 1 95 ? 11.262 0.584 -8.311 1.00 88.50 95 ASP A C 1
ATOM 758 O O . ASP A 1 95 ? 12.244 0.348 -9.017 1.00 88.50 95 ASP A O 1
ATOM 762 N N . GLY A 1 96 ? 10.400 -0.387 -8.021 1.00 79.31 96 GLY A N 1
ATOM 763 C CA . GLY A 1 96 ? 10.698 -1.745 -8.446 1.00 79.31 96 GLY A CA 1
ATOM 764 C C . GLY A 1 96 ? 10.424 -2.055 -9.920 1.00 79.31 96 GLY A C 1
ATOM 765 O O . GLY A 1 96 ? 10.793 -3.140 -10.352 1.00 79.31 96 GLY A O 1
ATOM 766 N N . PHE A 1 97 ? 9.846 -1.145 -10.716 1.00 85.19 97 PHE A N 1
ATOM 767 C CA . PHE A 1 97 ? 9.847 -1.312 -12.177 1.00 85.19 97 PHE A CA 1
ATOM 768 C C . PHE A 1 97 ? 11.242 -1.075 -12.766 1.00 85.19 97 PHE A C 1
ATOM 770 O O . PHE A 1 97 ? 11.625 -1.759 -13.716 1.00 85.19 97 PHE A O 1
ATOM 777 N N . ALA A 1 98 ? 12.022 -0.158 -12.183 1.00 81.25 98 ALA A N 1
ATOM 778 C CA . ALA A 1 98 ? 13.421 0.031 -12.558 1.00 81.25 98 ALA A CA 1
ATOM 779 C C . ALA A 1 98 ? 14.240 -1.230 -12.234 1.00 81.25 98 ALA A C 1
ATOM 781 O O . ALA A 1 98 ? 14.980 -1.725 -13.085 1.00 81.25 98 ALA A O 1
ATOM 782 N N . ASN A 1 99 ? 14.020 -1.817 -11.052 1.00 75.12 99 ASN A N 1
ATOM 783 C CA . ASN A 1 99 ? 14.663 -3.072 -10.655 1.00 75.12 99 ASN A CA 1
ATOM 784 C C . ASN A 1 99 ? 14.264 -4.247 -11.560 1.00 75.12 99 ASN A C 1
ATOM 786 O O . ASN A 1 99 ? 15.127 -5.029 -11.949 1.00 75.12 99 ASN A O 1
ATOM 790 N N . ASP A 1 100 ? 12.986 -4.359 -11.939 1.00 77.19 100 ASP A N 1
ATOM 791 C CA . ASP A 1 100 ? 12.516 -5.395 -12.867 1.00 77.19 100 ASP A CA 1
ATOM 792 C C . ASP A 1 100 ? 13.220 -5.302 -14.233 1.00 77.19 100 ASP A C 1
ATOM 794 O O . ASP A 1 100 ? 13.535 -6.332 -14.834 1.00 77.19 100 ASP A O 1
ATOM 798 N N . LYS A 1 101 ? 13.484 -4.080 -14.721 1.00 77.62 101 LYS A N 1
ATOM 799 C CA . LYS A 1 101 ? 14.218 -3.850 -15.973 1.00 77.62 101 LYS A CA 1
ATOM 800 C C . LYS A 1 101 ? 15.684 -4.272 -15.846 1.00 77.62 101 LYS A C 1
ATOM 802 O O . LYS A 1 101 ? 16.151 -5.061 -16.662 1.00 77.62 101 LYS A O 1
ATOM 807 N N . ILE A 1 102 ? 16.376 -3.820 -14.798 1.00 73.25 102 ILE A N 1
ATOM 808 C CA . ILE A 1 102 ? 17.776 -4.197 -14.534 1.00 73.25 102 ILE A CA 1
ATOM 809 C C . ILE A 1 102 ? 17.906 -5.721 -14.378 1.00 73.25 102 ILE A C 1
ATOM 811 O O . ILE A 1 102 ? 18.799 -6.340 -14.955 1.00 73.25 102 ILE A O 1
ATOM 815 N N . ALA A 1 103 ? 16.980 -6.360 -13.659 1.00 74.25 103 ALA A N 1
ATOM 816 C CA . ALA A 1 103 ? 16.969 -7.810 -13.487 1.00 74.25 103 ALA A CA 1
ATOM 817 C C . ALA A 1 103 ? 16.772 -8.565 -14.814 1.00 74.25 103 ALA A C 1
ATOM 819 O O . ALA A 1 103 ? 17.334 -9.647 -14.992 1.00 74.25 103 ALA A O 1
ATOM 820 N N . ALA A 1 104 ? 15.990 -8.018 -15.751 1.00 79.12 104 ALA A N 1
ATOM 821 C CA . ALA A 1 104 ? 15.855 -8.586 -17.090 1.00 79.12 104 ALA A CA 1
ATOM 822 C C . ALA A 1 104 ? 17.160 -8.464 -17.898 1.00 79.12 104 ALA A C 1
ATOM 824 O O . ALA A 1 104 ? 17.557 -9.431 -18.543 1.00 79.12 104 ALA A O 1
ATOM 825 N N . GLU A 1 105 ? 17.862 -7.330 -17.813 1.00 74.44 105 GLU A N 1
ATOM 826 C CA . GLU A 1 105 ? 19.141 -7.110 -18.507 1.00 74.44 105 GLU A CA 1
ATOM 827 C C . GLU A 1 105 ? 20.242 -8.076 -18.034 1.00 74.44 105 GLU A C 1
ATOM 829 O O . GLU A 1 105 ? 20.944 -8.654 -18.864 1.00 74.44 105 GLU A O 1
ATOM 834 N N . VAL A 1 106 ? 20.362 -8.323 -16.723 1.00 73.94 106 VAL A N 1
ATOM 835 C CA . VAL A 1 106 ? 21.337 -9.292 -16.176 1.00 73.94 106 VAL A CA 1
ATOM 836 C C . VAL A 1 106 ? 21.030 -10.722 -16.633 1.00 73.94 106 VAL A C 1
ATOM 838 O O . VAL A 1 106 ? 21.943 -11.465 -16.985 1.00 73.94 106 VAL A O 1
ATOM 841 N N . LYS A 1 107 ? 19.748 -11.113 -16.685 1.00 69.38 107 LYS A N 1
ATOM 842 C CA . LYS A 1 107 ? 19.349 -12.449 -17.161 1.00 69.38 107 LYS A CA 1
ATOM 843 C C . LYS A 1 107 ? 19.679 -12.677 -18.635 1.00 69.38 107 LYS A C 1
ATOM 845 O O . LYS A 1 107 ? 20.087 -13.778 -18.978 1.00 69.38 107 LYS A O 1
ATOM 850 N N . VAL A 1 108 ? 19.529 -11.661 -19.488 1.00 70.31 108 VAL A N 1
ATOM 851 C CA . VAL A 1 108 ? 19.875 -11.759 -20.920 1.00 70.31 108 VAL A CA 1
ATOM 852 C C . VAL A 1 108 ? 21.392 -11.838 -21.129 1.00 70.31 108 VAL A C 1
ATOM 854 O O . VAL A 1 108 ? 21.844 -12.477 -22.070 1.00 70.31 108 VAL A O 1
ATOM 857 N N . ARG A 1 109 ? 22.191 -11.224 -20.248 1.00 58.16 109 ARG A N 1
ATOM 858 C CA . ARG A 1 109 ? 23.660 -11.215 -20.363 1.00 58.16 109 ARG A CA 1
ATOM 859 C C . ARG A 1 109 ? 24.353 -12.481 -19.847 1.00 58.16 109 ARG A C 1
ATOM 861 O O . ARG A 1 109 ? 25.469 -12.738 -20.268 1.00 58.16 109 ARG A O 1
ATOM 868 N N . ASN A 1 110 ? 23.709 -13.270 -18.985 1.00 55.25 110 ASN A N 1
ATOM 869 C CA . ASN A 1 110 ? 24.281 -14.501 -18.411 1.00 55.25 110 ASN A CA 1
ATOM 870 C C . ASN A 1 110 ? 23.926 -15.782 -19.190 1.00 55.25 110 ASN A C 1
ATOM 872 O O . ASN A 1 110 ? 24.074 -16.885 -18.666 1.00 55.25 110 ASN A O 1
ATOM 876 N N . VAL A 1 111 ? 23.436 -15.647 -20.421 1.00 48.16 111 VAL A N 1
ATOM 877 C CA . VAL A 1 111 ? 23.177 -16.766 -21.332 1.00 48.16 111 VAL A CA 1
ATOM 878 C C . VAL A 1 111 ? 23.792 -16.411 -22.682 1.00 48.16 111 VAL A C 1
ATOM 880 O O . VAL A 1 111 ? 23.070 -15.983 -23.573 1.00 48.16 111 VAL A O 1
ATOM 883 N N . ASN A 1 112 ? 25.121 -16.481 -22.783 1.00 38.75 112 ASN A N 1
ATOM 884 C CA . ASN A 1 112 ? 25.909 -16.592 -24.020 1.00 38.75 112 ASN A CA 1
ATOM 885 C C . ASN A 1 112 ? 27.345 -16.980 -23.667 1.00 38.75 112 ASN A C 1
ATOM 887 O O . ASN A 1 112 ? 27.901 -16.343 -22.743 1.00 38.75 112 ASN A O 1
#

pLDDT: mean 91.53, std 10.55, range [38.75, 98.38]

=== Feature glossary ===
The record interleaves many kinds of information about one protein. Here is each kind framed as the question it answers.

Q: Are the domains correctly placed relative to each other?
A: Predicted aligned error is AlphaFold's pairwise confidence. Unlike pLDDT (per-residue), PAE is per-residue-pair and captures whether two parts of the structure are correctly placed relative to each other. Units are ångströms of expected positional error.

Q: Which residues are in helices, strands, or loops?
A: Eight-state secondary structure (DSSP): H is the canonical α-helix, G the tighter 3₁₀-helix, I the wider π-helix; E/B are β-structure, T and S are turns and bends, and '-' is everything else. DSSP derives these from the pattern of main-chain N–H···O=C hydrogen bonds, not from the sequence.

Q: What if only a Cα trace is available?
A: P-SEA three-state annotation labels each residue as helix, strand, or coil based purely on the geometry of the Cα trace. It serves as a fallback when the full backbone (and thus DSSP) is unavailable.

Q: What are the backbone torsion angles?
A: φ (phi) and ψ (psi) are the two rotatable backbone dihedrals per residue: φ is the C(i-1)–N–Cα–C torsion, ψ is the N–Cα–C–N(i+1) torsion, both in degrees on (−180°, 180°]. α-helical residues cluster near (−60°, −45°); β-strand residues near (−120°, +130°). A Ramachandran plot is simply a scatter of (φ, ψ) for every residue.

Q: What known structures does this most resemble?
A: Structural nearest neighbors (via Foldseek easy-search vs the PDB). Reported per hit: target PDB id, E-value, and alignment TM-score. A TM-score above ~0.5 is the conventional threshold for 'same fold'.

Q: What family and function is it annotated with?
A: Database cross-references. InterPro integrates a dozen domain/family signature databases into unified entries with residue-range hits. GO terms attach function/process/location labels with evidence codes. CATH codes position the fold in a four-level structural taxonomy. Organism is the NCBI-taxonomy species name.

Q: Which residues are buried vs exposed?
A: Solvent accessibility: the surface area of each residue that a 1.4 Å water probe can touch, in Å². When only backbone atoms are present the absolute values are lower than full-atom SASA (side chains contribute most of the area) and are flagged as backbone-only.

Q: What do the diagnostic plots show?
A: Three diagnostic plots accompany the record. The Cα contact map visualizes the tertiary structure as a 2D adjacency matrix (8 Å cutoff, sequence-local contacts suppressed). The Ramachandran plot shows the distribution of backbone (φ, ψ) torsions, with points in the α and β basins reflecting secondary structure content. The PAE plot shows AlphaFold's inter-residue confidence as a color matrix.

Q: What is the amino-acid chain?
A: The amino-acid sequence is the protein's primary structure: the linear order of residues from the N-terminus to the C-terminus, written in one-letter code. Everything else here — the 3D coordin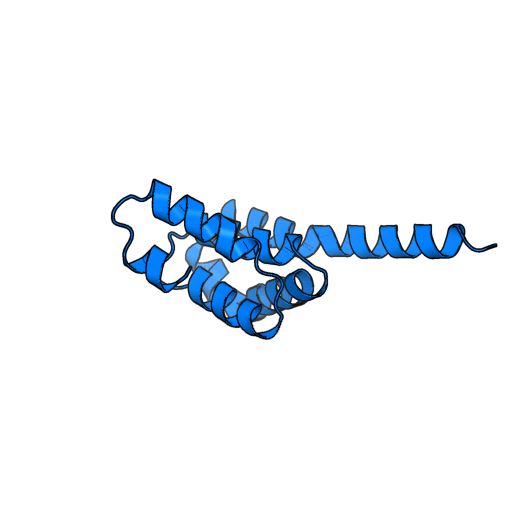ates, the secondary structure, the domain annotations — is ultimately a consequence of this string.

Q: What do the rendered images show?
A: The six renders are orthographic views along the three Cartesian axes in both directions. Representation (cartoon, sticks, or surface) and color scheme (sequence-rainbow or by-chain) vary across proteins so the training set covers all the common visualization conventions.

Q: Where is each backbone atom in 3D?
A: The mmCIF table is the protein's shape written out atom by atom. For each backbone N, Cα, C, and carbonyl O, it records an (x, y, z) coordinate triple in Å plus the residue type, chain letter, and residue number.

Q: How mobile is each atom in the crystal?
A: For experimental (PDB) structures, the B-factor (temperature factor) quantifies the positional spread of each atom in the crystal — a combination of thermal vibration and static disorder — in units of Å². High B-factors mark flexible loops or poorly resolved regions; low B-factors mark the rigid, well-ordered core.

Q: How big and how compact is the whole molecule?
A: Three whole-structure scalars: the radius of gyration (RMS distance of Cα from centroid, in Å), the count of Cα–Cα contacts (pairs closer than 8 Å and separated by more than four residues in sequence — i.e. tertiary, not local, contacts), and the bounding-box dimensions. Together they distinguish compact globular folds from extended fibres or disordered chains.

Q: What does the local fold look like, residue by residue?
A: A 3Di character summarizes, for each residue, the relative orientation of the Cα frame of its nearest spatial neighbor. Because it encodes fold topology rather than chemistry, 3Di alignments detect remote structural similarity that sequence alignment misses.

Q: How confident is the AlphaFold model at each residue?
A: For AlphaFold models, the B-factor field carries pLDDT — the model's own estimate of local accuracy on a 0–100 scale. Regions with pLDDT<50 should be treated as essentially unmodeled; they often correspond to intrinsically disordered segments.